Protein AF-A0A2E0HP48-F1 (afdb_monomer_lite)

Radius of gyration: 14.73 Å; chains: 1; bounding box: 41×30×37 Å

Sequence (127 aa):
MLASEFGESTLNEKGSGEFDPSFVITKLGSKVNRVIVAGLLERLEPRDTANGSVLYQGQIRDPSGVHYFSVGDYASDSMRELTLQLSPKVESGEPILMLMVAKTRLFQTEEGAIYTSLRPEEACEID

pLDDT: mean 95.25, std 3.4, range [82.5, 98.44]

Structure (mmCIF, N/CA/C/O backbone):
data_AF-A0A2E0HP48-F1
#
_entry.id   AF-A0A2E0HP48-F1
#
l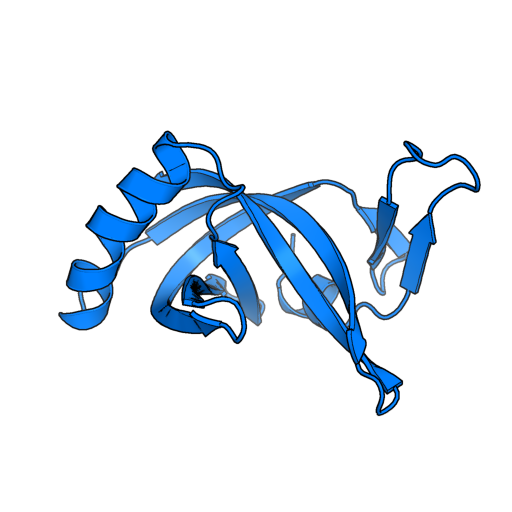oop_
_atom_site.group_PDB
_atom_site.id
_atom_site.type_symbol
_atom_site.label_atom_id
_atom_site.label_alt_id
_atom_site.label_comp_id
_atom_site.label_asym_id
_atom_site.label_entity_id
_atom_site.label_seq_id
_atom_site.pdbx_PDB_ins_code
_atom_site.Cartn_x
_atom_site.Cartn_y
_atom_site.Cartn_z
_atom_site.occupancy
_atom_site.B_iso_or_equiv
_atom_site.auth_seq_id
_atom_site.auth_comp_id
_atom_site.auth_asym_id
_atom_site.auth_atom_id
_atom_site.pdbx_PDB_model_num
ATOM 1 N N . MET A 1 1 ? -5.316 -6.964 -7.767 1.00 92.38 1 MET A N 1
ATOM 2 C CA . MET A 1 1 ? -3.949 -7.537 -7.811 1.00 92.38 1 MET A CA 1
ATOM 3 C C . MET A 1 1 ? -3.813 -8.483 -6.633 1.00 92.38 1 MET A C 1
ATOM 5 O O . MET A 1 1 ? -4.250 -8.085 -5.563 1.00 92.38 1 MET A O 1
ATOM 9 N N . LEU A 1 2 ? -3.258 -9.686 -6.810 1.00 94.94 2 LEU A N 1
ATOM 10 C CA . LEU A 1 2 ? -3.048 -10.616 -5.694 1.00 94.94 2 LEU A CA 1
ATOM 11 C C . LEU A 1 2 ? -1.895 -10.123 -4.806 1.00 94.94 2 LEU A C 1
ATOM 13 O O . LEU A 1 2 ? -0.845 -9.727 -5.313 1.00 94.94 2 LEU A O 1
ATOM 17 N N . ALA A 1 3 ? -2.095 -10.135 -3.492 1.00 96.94 3 ALA A N 1
ATOM 18 C CA . ALA A 1 3 ? -1.137 -9.662 -2.502 1.00 96.94 3 ALA A CA 1
ATOM 19 C C . ALA A 1 3 ? 0.170 -10.449 -2.501 1.00 96.94 3 ALA A C 1
ATOM 21 O O . ALA A 1 3 ? 1.231 -9.835 -2.511 1.00 96.94 3 ALA A O 1
ATOM 22 N N . SER A 1 4 ? 0.118 -11.781 -2.535 1.00 96.12 4 SER A N 1
ATOM 23 C CA . SER A 1 4 ? 1.323 -12.619 -2.598 1.00 96.12 4 SER A CA 1
ATOM 24 C C . SER A 1 4 ? 2.117 -12.389 -3.883 1.00 96.12 4 SER A C 1
ATOM 26 O O . SER A 1 4 ? 3.321 -12.155 -3.834 1.00 96.12 4 SER A O 1
ATOM 28 N N . GLU A 1 5 ? 1.437 -12.358 -5.033 1.00 96.31 5 GLU A N 1
ATOM 29 C CA . GLU A 1 5 ? 2.082 -12.125 -6.329 1.00 96.31 5 GLU A CA 1
ATOM 30 C C . GLU A 1 5 ? 2.791 -10.762 -6.378 1.00 96.31 5 GLU A C 1
ATOM 32 O O . GLU A 1 5 ? 3.932 -10.658 -6.838 1.00 96.31 5 GLU A O 1
ATOM 37 N N . PHE A 1 6 ? 2.127 -9.711 -5.887 1.00 97.12 6 PHE A N 1
ATOM 38 C CA . PHE A 1 6 ? 2.718 -8.380 -5.799 1.00 97.12 6 PHE A CA 1
ATOM 39 C C . PHE A 1 6 ? 3.847 -8.336 -4.765 1.00 97.12 6 PHE A C 1
ATOM 41 O O . PHE A 1 6 ? 4.948 -7.909 -5.100 1.00 97.12 6 PHE A O 1
ATOM 48 N N . GLY A 1 7 ? 3.597 -8.836 -3.555 1.00 96.19 7 GLY A N 1
ATOM 49 C CA . GLY A 1 7 ? 4.513 -8.823 -2.413 1.00 96.19 7 GLY A CA 1
ATOM 50 C C . GLY A 1 7 ? 5.856 -9.501 -2.674 1.00 96.19 7 GLY A C 1
ATOM 51 O O . GLY A 1 7 ? 6.885 -9.061 -2.170 1.00 96.19 7 GLY A O 1
ATOM 52 N N . GLU A 1 8 ? 5.863 -10.550 -3.494 1.00 95.62 8 GLU A N 1
ATOM 53 C CA . GLU A 1 8 ? 7.075 -11.293 -3.847 1.00 95.62 8 GLU A CA 1
ATOM 54 C C . GLU A 1 8 ? 7.864 -10.662 -5.006 1.00 95.62 8 GLU A C 1
ATOM 56 O O . GLU A 1 8 ? 8.948 -11.141 -5.356 1.00 95.62 8 GLU A O 1
ATOM 61 N N . SER A 1 9 ? 7.346 -9.607 -5.638 1.00 96.94 9 SER A N 1
ATOM 62 C CA . SER A 1 9 ? 7.957 -8.993 -6.819 1.00 96.94 9 SER A CA 1
ATOM 63 C C . SER A 1 9 ? 9.292 -8.326 -6.489 1.00 96.94 9 SER A C 1
ATOM 65 O O . SER A 1 9 ? 9.404 -7.515 -5.576 1.00 96.94 9 SER A O 1
ATOM 67 N N . THR A 1 10 ? 10.316 -8.633 -7.285 1.00 96.06 10 THR A N 1
ATOM 68 C CA . THR A 1 10 ? 11.692 -8.147 -7.073 1.00 96.06 10 THR A CA 1
ATOM 69 C C . THR A 1 10 ? 12.230 -7.317 -8.230 1.00 96.06 10 THR A C 1
ATOM 71 O O . THR A 1 10 ? 13.377 -6.885 -8.192 1.00 96.06 10 THR A O 1
ATOM 74 N N . LEU A 1 11 ? 11.437 -7.130 -9.283 1.00 95.31 11 LEU A N 1
ATOM 75 C CA . LEU A 1 11 ? 11.856 -6.452 -10.500 1.00 95.31 11 LEU A CA 1
ATOM 76 C C . LEU A 1 11 ? 11.073 -5.156 -10.671 1.00 95.31 11 LEU A C 1
ATOM 78 O O . LEU A 1 11 ? 9.849 -5.125 -10.520 1.00 95.31 11 LEU A O 1
ATOM 82 N N . ASN A 1 12 ? 11.786 -4.092 -11.022 1.00 93.69 12 ASN A N 1
ATOM 83 C CA . ASN A 1 12 ? 11.208 -2.831 -11.445 1.00 93.69 12 ASN A CA 1
ATOM 84 C C . ASN A 1 12 ? 11.720 -2.450 -12.836 1.00 93.69 12 ASN A C 1
ATOM 86 O O . ASN A 1 12 ? 12.874 -2.680 -13.185 1.00 93.69 12 ASN A O 1
ATOM 90 N N . GLU A 1 13 ? 10.851 -1.837 -13.627 1.00 93.94 13 GLU A N 1
ATOM 91 C CA . GLU A 1 13 ? 11.204 -1.242 -14.909 1.00 93.94 13 GLU A CA 1
ATOM 92 C C . GLU A 1 13 ? 10.906 0.255 -14.838 1.00 93.94 13 GLU A C 1
ATOM 94 O O . GLU A 1 13 ? 9.759 0.656 -14.635 1.00 93.94 13 GLU A O 1
ATOM 99 N N . LYS A 1 14 ? 11.935 1.089 -14.993 1.00 91.75 14 LYS A N 1
ATOM 100 C CA . LYS A 1 14 ? 11.809 2.546 -15.070 1.00 91.75 14 LYS A CA 1
ATOM 101 C C . LYS A 1 14 ? 12.629 3.037 -16.257 1.00 91.75 14 LYS A C 1
ATOM 103 O O . LYS A 1 14 ? 13.759 2.589 -16.443 1.00 91.75 14 LYS A O 1
ATOM 108 N N . GLY A 1 15 ? 12.057 3.934 -17.055 1.00 87.31 15 GLY A N 1
ATOM 109 C CA . GLY A 1 15 ? 12.786 4.567 -18.151 1.00 87.31 15 GLY A CA 1
ATOM 110 C C . GLY A 1 15 ? 13.898 5.507 -17.660 1.00 87.31 15 GLY A C 1
ATOM 111 O O . GLY A 1 15 ? 14.015 5.796 -16.466 1.00 87.31 15 GLY A O 1
ATOM 112 N N . SER A 1 16 ? 14.749 5.955 -18.585 1.00 89.69 16 SER A N 1
ATOM 113 C CA . SER A 1 16 ? 15.910 6.809 -18.296 1.00 89.69 16 SER A CA 1
ATOM 114 C C . SER A 1 16 ? 15.557 8.279 -18.048 1.00 89.69 16 SER A C 1
ATOM 116 O O . SER A 1 16 ? 16.388 9.029 -17.541 1.00 89.69 16 SER A O 1
ATOM 118 N N . GLY A 1 17 ? 14.358 8.709 -18.438 1.00 92.25 17 GLY A N 1
ATOM 119 C CA . GLY A 1 17 ? 13.851 10.051 -18.192 1.00 92.25 17 GLY A CA 1
ATOM 120 C C . GLY A 1 17 ? 13.488 10.270 -16.724 1.00 92.25 17 GLY A C 1
ATOM 121 O O . GLY A 1 17 ? 13.013 9.374 -16.027 1.00 92.25 17 GLY A O 1
ATOM 122 N N . GLU A 1 18 ? 13.672 11.500 -16.248 1.00 87.56 18 GLU A N 1
ATOM 123 C CA . GLU A 1 18 ? 13.346 11.894 -14.871 1.00 87.56 18 GLU A CA 1
ATOM 124 C C . GLU A 1 18 ? 11.876 11.605 -14.514 1.00 87.56 18 GLU A C 1
ATOM 126 O O . GLU A 1 18 ? 11.574 11.097 -13.429 1.00 87.56 18 GLU A O 1
ATOM 131 N N . PHE A 1 19 ? 10.980 11.856 -15.474 1.00 87.25 19 PHE A N 1
ATOM 132 C CA . PHE A 1 19 ? 9.531 11.685 -15.354 1.00 87.25 19 PHE A CA 1
ATOM 133 C C . PHE A 1 19 ? 9.018 10.359 -15.918 1.00 87.25 19 PHE A C 1
ATOM 135 O O . PHE A 1 19 ? 7.803 10.161 -15.997 1.00 87.25 19 PHE A O 1
ATOM 142 N N . ASP A 1 20 ? 9.916 9.450 -16.305 1.00 92.44 20 ASP A N 1
ATOM 143 C CA . ASP A 1 20 ? 9.495 8.185 -16.886 1.00 92.44 20 ASP A CA 1
ATOM 144 C C . ASP A 1 20 ? 8.733 7.345 -15.852 1.00 92.44 20 ASP A C 1
ATOM 146 O O . ASP A 1 20 ? 9.112 7.277 -14.670 1.00 92.44 20 ASP A O 1
ATOM 150 N N . PRO A 1 21 ? 7.643 6.685 -16.278 1.00 91.44 21 PRO A N 1
ATOM 151 C CA . PRO A 1 21 ? 6.867 5.838 -15.396 1.00 91.44 21 PRO A CA 1
ATOM 152 C C . PRO A 1 21 ? 7.723 4.685 -14.869 1.00 91.44 21 PRO A C 1
ATOM 154 O O . PRO A 1 21 ? 8.551 4.110 -15.574 1.00 91.44 21 PRO A O 1
ATOM 157 N N . SER A 1 22 ? 7.478 4.339 -13.608 1.00 93.19 22 SER A N 1
ATOM 158 C CA . SER A 1 22 ? 8.038 3.153 -12.970 1.00 93.19 22 SER A CA 1
ATOM 159 C C . SER A 1 22 ? 6.972 2.069 -12.901 1.00 93.19 22 SER A C 1
ATOM 161 O O . SER A 1 22 ? 5.812 2.354 -12.583 1.00 93.19 22 SER A O 1
ATOM 163 N N . PHE A 1 23 ? 7.366 0.839 -13.187 1.00 96.50 23 PHE A N 1
ATOM 164 C CA . PHE A 1 23 ? 6.516 -0.335 -13.129 1.00 96.50 23 PHE A CA 1
ATOM 165 C C . PHE A 1 23 ? 7.152 -1.389 -12.235 1.00 96.50 23 PHE A C 1
ATOM 167 O O . PHE A 1 23 ? 8.357 -1.613 -12.295 1.00 96.50 23 PHE A O 1
ATOM 174 N N . VAL A 1 24 ? 6.335 -2.065 -11.438 1.00 97.50 24 VAL A N 1
ATOM 175 C CA . VAL A 1 24 ? 6.711 -3.320 -10.788 1.00 97.50 24 VAL A CA 1
ATOM 176 C C . VAL A 1 24 ? 6.394 -4.453 -11.754 1.00 97.50 24 VAL A C 1
ATOM 178 O O . VAL A 1 24 ? 5.307 -4.480 -12.334 1.00 97.50 24 VAL A O 1
ATOM 181 N N . ILE A 1 25 ? 7.343 -5.366 -11.945 1.00 97.38 25 ILE A N 1
ATOM 182 C CA . ILE A 1 25 ? 7.138 -6.566 -12.753 1.00 97.38 25 ILE A CA 1
ATOM 183 C C . ILE A 1 25 ? 6.823 -7.721 -11.808 1.00 97.38 25 ILE A C 1
ATOM 185 O O . ILE A 1 25 ? 7.662 -8.098 -10.984 1.00 97.38 25 ILE A O 1
ATOM 189 N N . THR A 1 26 ? 5.608 -8.262 -11.908 1.00 96.38 26 THR A N 1
ATOM 190 C CA . THR A 1 26 ? 5.181 -9.370 -11.048 1.00 96.38 26 THR A CA 1
ATOM 191 C C . THR A 1 26 ? 5.873 -10.673 -11.421 1.00 96.38 26 THR A C 1
ATOM 193 O O . THR A 1 26 ? 6.431 -10.808 -12.512 1.00 96.38 26 THR A O 1
ATOM 196 N N . LYS A 1 27 ? 5.824 -11.676 -10.535 1.00 92.56 27 LYS A N 1
ATOM 197 C CA . LYS A 1 27 ? 6.394 -13.006 -10.817 1.00 92.56 27 LYS A CA 1
ATOM 198 C C . LYS A 1 27 ? 5.782 -13.677 -12.046 1.00 92.56 27 LYS A C 1
ATOM 200 O O . LYS A 1 27 ? 6.475 -14.437 -12.716 1.00 92.56 27 LYS A O 1
ATOM 205 N N . LEU A 1 28 ? 4.524 -13.369 -12.366 1.00 93.31 28 LEU A N 1
ATOM 206 C CA . LEU A 1 28 ? 3.851 -13.859 -13.572 1.00 93.31 28 LEU A CA 1
ATOM 207 C C . LEU A 1 28 ? 4.143 -13.003 -14.818 1.00 93.31 28 LEU A C 1
ATOM 209 O O . LEU A 1 28 ? 3.624 -13.287 -15.893 1.00 93.31 28 LEU A O 1
ATOM 213 N N . GLY A 1 29 ? 4.979 -11.969 -14.692 1.00 94.25 29 GLY A N 1
ATOM 214 C CA . GLY A 1 29 ? 5.418 -11.120 -15.797 1.00 94.25 29 GLY A CA 1
ATOM 215 C C . GLY A 1 29 ? 4.509 -9.926 -16.091 1.00 94.25 29 GLY A C 1
ATOM 216 O O . GLY A 1 29 ? 4.709 -9.253 -17.102 1.00 94.25 29 GLY A O 1
ATOM 217 N N . SER A 1 30 ? 3.530 -9.622 -15.233 1.00 95.38 30 SER A N 1
ATOM 218 C CA . SER A 1 30 ? 2.680 -8.443 -15.424 1.00 95.38 30 SER A CA 1
ATOM 219 C C . SER A 1 30 ? 3.464 -7.165 -15.142 1.00 95.38 30 SER A C 1
ATOM 221 O O . SER A 1 30 ? 4.135 -7.054 -14.118 1.00 95.38 30 SER A O 1
ATOM 223 N N . LYS A 1 31 ? 3.333 -6.167 -16.021 1.00 96.19 31 LYS A N 1
ATOM 224 C CA . LYS A 1 31 ? 3.925 -4.834 -15.857 1.00 96.19 31 LYS A CA 1
ATOM 225 C C . LYS A 1 31 ? 2.920 -3.884 -15.207 1.00 96.19 31 LYS A C 1
ATOM 227 O O . LYS A 1 31 ? 1.942 -3.485 -15.834 1.00 96.19 31 LYS A O 1
ATOM 232 N N . VAL A 1 32 ? 3.157 -3.516 -13.950 1.00 97.31 32 VAL A N 1
ATOM 233 C CA . VAL A 1 32 ? 2.151 -2.880 -13.089 1.00 97.31 32 VAL A CA 1
ATOM 234 C C . VAL A 1 32 ? 2.608 -1.497 -12.642 1.00 97.31 32 VAL A C 1
ATOM 236 O O . VAL A 1 32 ? 3.671 -1.355 -12.052 1.00 97.31 32 VAL A O 1
ATOM 239 N N . ASN A 1 33 ? 1.799 -0.470 -12.910 1.00 96.12 33 ASN A N 1
ATOM 240 C CA . ASN A 1 33 ? 2.022 0.895 -12.406 1.00 96.12 33 ASN A CA 1
ATOM 241 C C . ASN A 1 33 ? 1.009 1.293 -11.325 1.00 96.12 33 ASN A C 1
ATOM 243 O O . ASN A 1 33 ? 1.344 1.992 -10.367 1.00 96.12 33 ASN A O 1
ATOM 247 N N . ARG A 1 34 ? -0.239 0.853 -11.499 1.00 97.62 34 ARG A N 1
ATOM 248 C CA . ARG A 1 34 ? -1.353 1.070 -10.582 1.00 97.62 34 ARG A CA 1
ATOM 249 C C . ARG A 1 34 ? -2.102 -0.224 -10.373 1.00 97.62 34 ARG A C 1
ATOM 251 O O . ARG A 1 34 ? -2.182 -1.053 -11.278 1.00 97.62 34 ARG A O 1
ATOM 258 N N . VAL A 1 35 ? -2.663 -0.359 -9.186 1.00 97.81 35 VAL A N 1
ATOM 259 C CA . VAL A 1 35 ? -3.486 -1.495 -8.798 1.00 97.81 35 VAL A CA 1
ATOM 260 C C . VAL A 1 35 ? -4.773 -1.007 -8.170 1.00 97.81 35 VAL A C 1
ATOM 262 O O . VAL A 1 35 ? -4.817 0.063 -7.563 1.00 97.81 35 VAL A O 1
ATOM 265 N N . ILE A 1 36 ? -5.793 -1.844 -8.301 1.00 97.94 36 ILE A N 1
ATOM 266 C CA . ILE A 1 36 ? -6.950 -1.833 -7.422 1.00 97.94 36 ILE A CA 1
ATOM 267 C C . ILE A 1 36 ? -6.802 -3.047 -6.504 1.00 97.94 36 ILE A C 1
ATOM 269 O O . ILE A 1 36 ? -6.547 -4.167 -6.977 1.00 97.94 36 ILE A O 1
ATOM 273 N N . VAL A 1 37 ? -6.902 -2.805 -5.203 1.00 97.94 37 VAL A N 1
ATOM 274 C CA . VAL A 1 37 ? -6.865 -3.829 -4.155 1.00 97.94 37 VAL A CA 1
ATOM 275 C C . VAL A 1 37 ? -8.079 -3.657 -3.257 1.00 97.94 37 VAL A C 1
ATOM 277 O O . VAL A 1 37 ? -8.540 -2.535 -3.057 1.00 97.94 37 VAL A O 1
ATOM 280 N N . ALA A 1 38 ? -8.610 -4.765 -2.753 1.00 98.06 38 ALA A N 1
ATOM 281 C CA . ALA A 1 38 ? -9.737 -4.760 -1.835 1.00 98.06 38 ALA A CA 1
ATOM 282 C C . ALA A 1 38 ? -9.514 -5.794 -0.738 1.00 98.06 38 ALA A C 1
ATOM 284 O O . ALA A 1 38 ? -8.974 -6.864 -1.017 1.00 98.06 38 ALA A O 1
ATOM 285 N N . GLY A 1 39 ? -9.933 -5.492 0.484 1.00 97.81 39 GLY A N 1
ATOM 286 C CA . GLY A 1 39 ? -9.775 -6.412 1.603 1.00 97.81 39 GLY A CA 1
ATOM 287 C C . GLY A 1 39 ? -10.032 -5.766 2.955 1.00 97.81 39 GLY A C 1
ATOM 288 O O . GLY A 1 39 ? -10.480 -4.625 3.035 1.00 97.81 39 GLY A O 1
ATOM 289 N N . LEU A 1 40 ? -9.726 -6.507 4.015 1.00 98.25 40 LEU A N 1
ATOM 290 C CA . LEU A 1 40 ? -9.830 -6.035 5.391 1.00 98.25 40 LEU A CA 1
ATOM 291 C C . LEU A 1 40 ? -8.659 -5.103 5.713 1.00 98.25 40 LEU A C 1
ATOM 293 O O . LEU A 1 40 ? -7.500 -5.497 5.566 1.00 98.25 40 LEU A O 1
ATOM 297 N N . LEU A 1 41 ? -8.945 -3.893 6.185 1.00 98.44 41 LEU A N 1
ATOM 298 C CA . LEU A 1 41 ? -7.941 -2.993 6.741 1.00 98.44 41 LEU A CA 1
ATOM 299 C C . LEU A 1 41 ? -7.529 -3.496 8.135 1.00 98.44 41 LEU A C 1
ATOM 301 O O . LEU A 1 41 ? -8.196 -3.222 9.126 1.00 98.44 41 LEU A O 1
ATOM 305 N N . GLU A 1 42 ? -6.438 -4.260 8.209 1.00 96.56 42 GLU A N 1
ATOM 306 C CA . GLU A 1 42 ? -5.999 -4.909 9.455 1.00 96.56 42 GLU A CA 1
ATOM 307 C C . GLU A 1 42 ? -5.196 -3.994 10.372 1.00 96.56 42 GLU A C 1
ATOM 309 O O . GLU A 1 42 ? -5.193 -4.177 11.587 1.00 96.56 42 GLU A O 1
ATOM 314 N N . ARG A 1 43 ? -4.445 -3.057 9.789 1.00 96.88 43 ARG A N 1
ATOM 315 C CA . ARG A 1 43 ? -3.584 -2.131 10.527 1.00 96.88 43 ARG A CA 1
ATOM 316 C C . ARG A 1 43 ? -3.564 -0.778 9.852 1.00 96.88 43 ARG A C 1
ATOM 318 O O . ARG A 1 43 ? -3.556 -0.706 8.622 1.00 96.88 43 ARG A O 1
ATOM 325 N N . LEU A 1 44 ? -3.490 0.270 10.666 1.00 97.81 44 LEU A N 1
ATOM 326 C CA . LEU A 1 44 ? -3.269 1.640 10.227 1.00 97.81 44 LEU A CA 1
ATOM 327 C C . LEU A 1 44 ? -2.649 2.449 11.371 1.00 97.81 44 LEU A C 1
ATOM 329 O O . LEU A 1 44 ? -3.351 3.084 12.158 1.00 97.81 44 LEU A O 1
ATOM 333 N N . GLU A 1 45 ? -1.325 2.385 11.474 1.00 96.19 45 GLU A N 1
ATOM 334 C CA . GLU A 1 45 ? -0.567 2.909 12.612 1.00 96.19 45 GLU A CA 1
ATOM 335 C C . GLU A 1 45 ? 0.268 4.131 12.191 1.00 96.19 45 GLU A C 1
ATOM 337 O O . GLU A 1 45 ? 0.908 4.098 11.130 1.00 96.19 45 GLU A O 1
ATOM 342 N N . PRO A 1 46 ? 0.290 5.212 12.991 1.00 95.69 46 PRO A N 1
ATOM 343 C CA . PRO A 1 46 ? 1.188 6.332 12.755 1.00 95.69 46 PRO A CA 1
ATOM 344 C C . PRO A 1 46 ? 2.632 5.937 13.083 1.00 95.69 46 PRO A C 1
ATOM 346 O O . PRO A 1 46 ? 2.905 5.231 14.053 1.00 95.69 46 PRO A O 1
ATOM 349 N N . ARG A 1 47 ? 3.576 6.434 12.288 1.00 93.88 47 ARG A N 1
ATOM 350 C CA . ARG A 1 47 ? 5.009 6.260 12.502 1.00 93.88 47 ARG A CA 1
ATOM 351 C C . ARG A 1 47 ? 5.728 7.583 12.311 1.00 93.88 47 ARG A C 1
ATOM 353 O O . ARG A 1 47 ? 5.692 8.160 11.224 1.00 93.88 47 ARG A O 1
ATOM 360 N N . ASP A 1 48 ? 6.435 8.014 13.346 1.00 91.19 48 ASP A N 1
ATOM 361 C CA . ASP A 1 48 ? 7.299 9.185 13.260 1.00 91.19 48 ASP A CA 1
ATOM 362 C C . ASP A 1 48 ? 8.476 8.905 12.325 1.00 91.19 48 ASP A C 1
ATOM 364 O O . ASP A 1 48 ? 9.137 7.860 12.389 1.00 91.19 48 ASP A O 1
ATOM 368 N N . THR A 1 49 ? 8.738 9.849 11.431 1.00 87.12 49 THR A N 1
ATOM 369 C CA . THR A 1 49 ? 9.873 9.798 10.514 1.00 87.12 49 THR A CA 1
ATOM 370 C C . THR A 1 49 ? 10.982 10.745 10.974 1.00 87.12 49 THR A C 1
ATOM 372 O O . THR A 1 49 ? 10.767 11.674 11.751 1.00 87.12 49 THR A O 1
ATOM 375 N N . ALA A 1 50 ? 12.209 10.519 10.496 1.00 82.88 50 ALA A N 1
ATOM 376 C CA . ALA A 1 50 ? 13.392 11.261 10.946 1.00 82.88 50 ALA A CA 1
ATOM 377 C C . ALA A 1 50 ? 13.338 12.775 10.662 1.00 82.88 50 ALA A C 1
ATOM 379 O O . ALA A 1 50 ? 14.069 13.540 11.284 1.00 82.88 50 ALA A O 1
ATOM 380 N N . ASN A 1 51 ? 12.488 13.214 9.729 1.00 84.06 51 ASN A N 1
ATOM 381 C CA . ASN A 1 51 ? 12.299 14.628 9.401 1.00 84.06 51 ASN A CA 1
ATOM 382 C C . ASN A 1 51 ? 11.201 15.302 10.256 1.00 84.06 51 ASN A C 1
ATOM 384 O O . ASN A 1 51 ? 10.863 16.455 9.998 1.00 84.06 51 ASN A O 1
ATOM 388 N N . GLY A 1 52 ? 10.649 14.596 11.250 1.00 82.50 52 GLY A N 1
ATOM 389 C CA . GLY A 1 52 ? 9.598 15.093 12.137 1.00 82.50 52 GLY A CA 1
ATOM 390 C C . GLY A 1 52 ? 8.181 14.988 11.571 1.00 82.50 52 GLY A C 1
ATOM 391 O O . GLY A 1 52 ? 7.261 15.518 12.189 1.00 82.50 52 GLY A O 1
ATOM 392 N N . SER A 1 53 ? 7.987 14.335 10.421 1.00 88.62 53 SER A N 1
ATOM 393 C CA . SER A 1 53 ? 6.658 14.115 9.854 1.00 88.62 53 SER A CA 1
ATOM 394 C C . SER A 1 53 ? 6.081 12.744 10.201 1.00 88.62 53 SER A C 1
ATOM 396 O O . SER A 1 53 ? 6.819 11.801 10.505 1.00 88.62 53 SER A O 1
ATOM 398 N N . VAL A 1 54 ? 4.750 12.637 10.175 1.00 90.62 54 VAL A N 1
ATOM 399 C CA . VAL A 1 54 ? 4.025 11.412 10.531 1.00 90.62 54 VAL A CA 1
ATOM 400 C C . VAL A 1 54 ? 3.667 10.652 9.259 1.00 90.62 54 VAL A C 1
ATOM 402 O O . VAL A 1 54 ? 2.954 11.149 8.388 1.00 90.62 54 VAL A O 1
ATOM 405 N N . LEU A 1 55 ? 4.149 9.416 9.161 1.00 94.75 55 LEU A N 1
ATOM 406 C CA . LEU A 1 55 ? 3.803 8.482 8.100 1.00 94.75 55 LEU A CA 1
ATOM 407 C C . LEU A 1 55 ? 2.861 7.419 8.659 1.00 94.75 55 LEU A C 1
ATOM 409 O O . LEU A 1 55 ? 3.246 6.659 9.540 1.00 94.75 55 LEU A O 1
ATOM 413 N N . TYR A 1 56 ? 1.661 7.297 8.108 1.00 97.31 56 TYR A N 1
ATOM 414 C CA . TYR A 1 56 ? 0.777 6.183 8.436 1.00 97.31 56 TYR A CA 1
ATOM 415 C C . TYR A 1 56 ? 1.180 4.951 7.632 1.00 97.31 56 TYR A C 1
ATOM 417 O O . TYR A 1 56 ? 1.283 5.012 6.403 1.00 97.31 56 TYR A O 1
ATOM 425 N N . GLN A 1 57 ? 1.409 3.832 8.316 1.00 97.38 57 GLN A N 1
ATOM 426 C CA . GLN A 1 57 ? 1.662 2.530 7.703 1.00 97.38 57 GLN A CA 1
ATOM 427 C C . GLN A 1 57 ? 0.428 1.652 7.865 1.00 97.38 57 GLN A C 1
ATOM 429 O O . GLN A 1 57 ? -0.059 1.453 8.978 1.00 97.38 57 GLN A O 1
ATOM 434 N N . GLY A 1 58 ? -0.071 1.125 6.749 1.00 97.75 58 GLY A N 1
ATOM 435 C CA . GLY A 1 58 ? -1.289 0.332 6.737 1.00 97.75 58 GLY A CA 1
ATOM 436 C C . GLY A 1 58 ? -1.150 -1.011 6.034 1.00 97.75 58 GLY A C 1
ATOM 437 O O . GLY A 1 58 ? -0.224 -1.240 5.248 1.00 97.75 58 GLY A O 1
ATOM 438 N N . GLN A 1 59 ? -2.085 -1.907 6.350 1.00 98.19 59 GLN A N 1
ATOM 439 C CA . GLN A 1 59 ? -2.160 -3.265 5.813 1.00 98.19 59 GLN A CA 1
ATOM 440 C C . GLN A 1 59 ? -3.586 -3.578 5.361 1.00 98.19 59 GLN A C 1
ATOM 442 O O . GLN A 1 59 ? -4.510 -3.504 6.167 1.00 98.19 59 GLN A O 1
ATOM 447 N N . ILE A 1 60 ? -3.753 -3.953 4.091 1.00 98.31 60 ILE A N 1
ATOM 448 C CA . ILE A 1 60 ? -5.008 -4.514 3.568 1.00 98.31 60 ILE A CA 1
ATOM 449 C C . ILE A 1 60 ? -4.795 -6.008 3.344 1.00 98.31 60 ILE A C 1
ATOM 451 O O . ILE A 1 60 ? -3.955 -6.389 2.524 1.00 98.31 60 ILE A O 1
ATOM 455 N N . ARG A 1 61 ? -5.546 -6.853 4.053 1.00 98.25 61 ARG A N 1
ATOM 456 C CA . ARG A 1 61 ? -5.538 -8.304 3.854 1.00 98.25 61 ARG A CA 1
ATOM 457 C C . ARG A 1 61 ? -6.630 -8.718 2.880 1.00 98.25 61 ARG A C 1
ATOM 459 O O . ARG A 1 61 ? -7.811 -8.469 3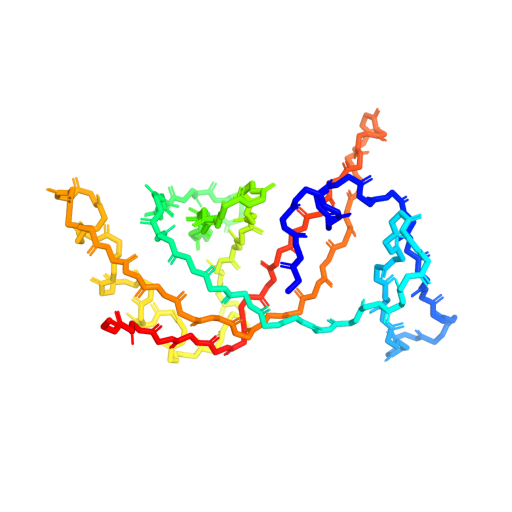.114 1.00 98.25 61 ARG A O 1
ATOM 466 N N . ASP A 1 62 ? -6.227 -9.432 1.839 1.00 97.19 62 ASP A N 1
ATOM 467 C CA . ASP A 1 62 ? -7.116 -10.169 0.944 1.00 97.19 62 ASP A CA 1
ATOM 468 C C . ASP A 1 62 ? -6.865 -11.691 1.098 1.00 97.19 62 ASP A C 1
ATOM 470 O O . ASP A 1 62 ? -5.926 -12.096 1.796 1.00 97.19 62 ASP A O 1
ATOM 474 N N . PRO A 1 63 ? -7.671 -12.580 0.483 1.00 96.88 63 PRO A N 1
ATOM 475 C CA . PRO A 1 63 ? -7.460 -14.029 0.587 1.00 96.88 63 PRO A CA 1
ATOM 476 C C . PRO A 1 63 ? -6.098 -14.534 0.081 1.00 96.88 63 PRO A C 1
ATOM 478 O O . PRO A 1 63 ? -5.726 -15.670 0.366 1.00 96.88 63 PRO A O 1
ATOM 481 N N . SER A 1 64 ? -5.362 -13.725 -0.682 1.00 97.19 64 SER A N 1
ATOM 482 C CA . SER A 1 64 ? -4.049 -14.067 -1.231 1.00 97.19 64 SER A CA 1
ATOM 483 C C . SER A 1 64 ? -2.872 -13.556 -0.394 1.00 97.19 64 SER A C 1
ATOM 485 O O . SER A 1 64 ? -1.743 -13.968 -0.651 1.00 97.19 64 SER A O 1
ATOM 487 N N . GLY A 1 65 ? -3.096 -12.696 0.608 1.00 97.56 65 GLY A N 1
ATOM 488 C CA . GLY A 1 65 ? -2.038 -12.189 1.485 1.00 97.56 65 GLY A CA 1
ATOM 489 C C . GLY A 1 65 ? -2.277 -10.763 1.984 1.00 97.56 65 GLY A C 1
ATOM 490 O O . GLY A 1 65 ? -3.412 -10.343 2.186 1.00 97.56 65 GLY A O 1
ATOM 491 N N . VAL A 1 66 ? -1.188 -10.024 2.215 1.00 98.06 66 VAL A N 1
ATOM 492 C CA . VAL A 1 66 ? -1.220 -8.654 2.755 1.00 98.06 66 VAL A CA 1
ATOM 493 C C . VAL A 1 66 ? -0.600 -7.670 1.772 1.00 98.06 66 VAL A C 1
ATOM 495 O O . VAL A 1 66 ? 0.547 -7.835 1.360 1.00 98.06 66 VAL A O 1
ATOM 498 N N . HIS A 1 67 ? -1.336 -6.610 1.449 1.00 98.12 67 HIS A N 1
ATOM 499 C CA . HIS A 1 67 ? -0.798 -5.426 0.789 1.00 98.12 67 HIS A CA 1
ATOM 500 C C . HIS A 1 67 ? -0.342 -4.414 1.836 1.00 98.12 67 HIS A C 1
ATOM 502 O O . HIS A 1 67 ? -1.127 -4.002 2.689 1.00 98.12 67 HIS A O 1
ATOM 508 N N . TYR A 1 68 ? 0.908 -3.968 1.735 1.00 97.94 68 TYR A N 1
ATOM 509 C CA . TYR A 1 68 ? 1.451 -2.898 2.572 1.00 97.94 68 TYR A CA 1
ATOM 510 C C . TYR A 1 68 ? 1.320 -1.560 1.858 1.00 97.94 68 TYR A C 1
ATOM 512 O O . TYR A 1 68 ? 1.788 -1.410 0.725 1.00 97.94 68 TYR A O 1
ATOM 520 N N . PHE A 1 69 ? 0.758 -0.562 2.529 1.00 97.94 69 PHE A N 1
ATOM 521 C CA . PHE A 1 69 ? 0.649 0.789 1.994 1.00 97.94 69 PHE A CA 1
ATOM 522 C C . PHE A 1 69 ? 1.142 1.832 2.991 1.00 97.94 69 PHE A C 1
ATOM 524 O O . PHE A 1 69 ? 1.265 1.569 4.188 1.00 97.94 69 PHE A O 1
ATOM 531 N N . SER A 1 70 ? 1.451 3.027 2.491 1.00 97.12 70 SER A N 1
ATOM 532 C CA . SER A 1 70 ? 1.780 4.156 3.358 1.00 97.12 70 SER A CA 1
ATOM 533 C C . SER A 1 70 ? 1.162 5.463 2.880 1.00 97.12 70 SER A C 1
ATOM 535 O O . SER A 1 70 ? 1.110 5.743 1.679 1.00 97.12 70 SER A O 1
ATOM 537 N N . VAL A 1 71 ? 0.698 6.263 3.839 1.00 97.44 71 VAL A N 1
ATOM 538 C CA . VAL A 1 71 ? 0.113 7.590 3.627 1.00 97.44 71 VAL A CA 1
ATOM 539 C C . VAL A 1 71 ? 0.947 8.591 4.414 1.00 97.44 71 VAL A C 1
ATOM 541 O O . VAL A 1 71 ? 1.009 8.529 5.637 1.00 97.44 71 VAL A O 1
ATOM 544 N N . GLY A 1 72 ? 1.627 9.486 3.704 1.00 94.56 72 GLY A N 1
ATOM 545 C CA . GLY A 1 72 ? 2.407 10.575 4.300 1.00 94.56 72 GLY A CA 1
ATOM 546 C C . GLY A 1 72 ? 1.931 11.932 3.796 1.00 94.56 72 GLY A C 1
ATOM 547 O O . GLY A 1 72 ? 0.929 12.019 3.085 1.00 94.56 72 GLY A O 1
ATOM 548 N N . ASP A 1 73 ? 2.693 12.982 4.085 1.00 91.56 73 ASP A N 1
ATOM 549 C CA . ASP A 1 73 ? 2.290 14.374 3.813 1.00 91.56 73 ASP A CA 1
ATOM 550 C C . ASP A 1 73 ? 2.018 14.668 2.333 1.00 91.56 73 ASP A C 1
ATOM 552 O O . ASP A 1 73 ? 1.181 15.499 1.994 1.00 91.56 73 ASP A O 1
ATOM 556 N N . TYR A 1 74 ? 2.693 13.949 1.431 1.00 90.31 74 TYR A N 1
ATOM 557 C CA . TYR A 1 74 ? 2.518 14.092 -0.016 1.00 90.31 74 TYR A CA 1
ATOM 558 C C . TYR A 1 74 ? 1.311 13.325 -0.580 1.00 90.31 74 TYR A C 1
ATOM 560 O O . TYR A 1 74 ? 1.156 13.251 -1.803 1.00 90.31 74 TYR A O 1
ATOM 568 N N . ALA A 1 75 ? 0.509 12.656 0.248 1.00 95.00 75 ALA A N 1
ATOM 569 C CA . ALA A 1 75 ? -0.773 12.110 -0.190 1.00 95.00 75 ALA A CA 1
ATOM 570 C C . ALA A 1 75 ? -1.788 13.240 -0.434 1.00 95.00 75 ALA A C 1
ATOM 572 O O . ALA A 1 75 ? -1.611 14.357 0.059 1.00 95.00 75 ALA A O 1
ATOM 573 N N . SER A 1 76 ? -2.841 12.952 -1.202 1.00 95.75 76 SER A N 1
ATOM 574 C CA . SER A 1 76 ? -3.950 13.892 -1.387 1.00 95.75 76 SER A CA 1
ATOM 575 C C . SER A 1 76 ? -4.613 14.220 -0.050 1.00 95.75 76 SER A C 1
ATOM 577 O O . SER A 1 76 ? -4.632 13.390 0.862 1.00 95.75 76 SER A O 1
ATOM 579 N N . ASP A 1 77 ? -5.181 15.421 0.055 1.00 96.06 77 ASP A N 1
ATOM 580 C CA . ASP A 1 77 ? -5.869 15.874 1.269 1.00 96.06 77 ASP A CA 1
ATOM 581 C C . ASP A 1 77 ? -6.974 14.888 1.678 1.00 96.06 77 ASP A C 1
ATOM 583 O O . ASP A 1 77 ? -7.017 14.463 2.830 1.00 96.06 77 ASP A O 1
ATOM 587 N N . SER A 1 78 ? -7.753 14.402 0.705 1.00 96.12 78 SER A N 1
ATOM 588 C CA . SER A 1 78 ? -8.795 13.390 0.912 1.00 96.12 78 SER A CA 1
ATOM 589 C C . SER A 1 78 ? -8.260 12.075 1.485 1.00 96.12 78 SER A C 1
ATOM 591 O O . SER A 1 78 ? -8.860 11.513 2.398 1.00 96.12 78 SER A O 1
ATOM 593 N N . MET A 1 79 ? -7.112 11.584 1.005 1.00 97.44 79 MET A N 1
ATOM 594 C CA . MET A 1 79 ? -6.505 10.365 1.548 1.00 97.44 79 MET A CA 1
ATOM 595 C C . MET A 1 79 ? -5.981 10.565 2.969 1.00 97.44 79 MET A C 1
ATOM 597 O O . MET A 1 79 ? -6.072 9.642 3.781 1.00 97.44 79 MET A O 1
ATOM 601 N N . ARG A 1 80 ? -5.427 11.743 3.286 1.00 96.69 80 ARG A N 1
ATOM 602 C CA . ARG A 1 80 ? -4.964 12.053 4.648 1.00 96.69 80 ARG A CA 1
ATOM 603 C C . ARG A 1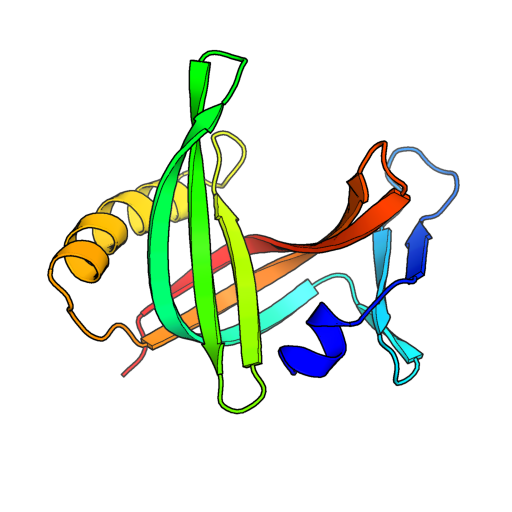 80 ? -6.143 12.145 5.615 1.00 96.69 80 ARG A C 1
ATOM 605 O O . ARG A 1 80 ? -6.091 11.532 6.675 1.00 96.69 80 ARG A O 1
ATOM 612 N N . GLU A 1 81 ? -7.215 12.835 5.234 1.00 96.94 81 GLU A N 1
ATOM 613 C CA . GLU A 1 81 ? -8.448 12.931 6.026 1.00 96.94 81 GLU A CA 1
ATOM 614 C C . GLU A 1 81 ? -9.072 11.554 6.276 1.00 96.94 81 GLU A C 1
ATOM 616 O O . GLU A 1 81 ? -9.339 11.200 7.425 1.00 96.94 81 GLU A O 1
ATOM 621 N N . LEU A 1 82 ? -9.207 10.735 5.227 1.00 97.50 82 LEU A N 1
ATOM 622 C CA . LEU A 1 82 ? -9.701 9.364 5.348 1.00 97.50 82 LEU A CA 1
ATOM 623 C C . LEU A 1 82 ? -8.822 8.529 6.290 1.00 97.50 82 LEU A C 1
ATOM 625 O O . LEU A 1 82 ? -9.326 7.798 7.136 1.00 97.50 82 LEU A O 1
ATOM 629 N N . THR A 1 83 ? -7.499 8.660 6.192 1.00 97.62 83 THR A N 1
ATOM 630 C CA . THR A 1 83 ? -6.556 7.945 7.067 1.00 97.62 83 THR A CA 1
ATOM 631 C C . THR A 1 83 ? -6.758 8.311 8.538 1.00 97.62 83 THR A C 1
ATOM 633 O O . THR A 1 83 ? -6.809 7.422 9.388 1.00 97.62 83 THR A O 1
ATOM 636 N N . LEU A 1 84 ? -6.930 9.602 8.840 1.00 96.81 84 LEU A N 1
ATOM 637 C CA . LEU A 1 84 ? -7.198 10.085 10.197 1.00 96.81 84 LEU A CA 1
ATOM 638 C C . LEU A 1 84 ? -8.549 9.600 10.733 1.00 96.81 84 LEU A C 1
ATOM 640 O O . LEU A 1 84 ? -8.660 9.309 11.920 1.00 96.81 84 LEU A O 1
ATOM 644 N N . GLN A 1 85 ? -9.559 9.482 9.870 1.00 97.00 85 GLN A N 1
ATOM 645 C CA . GLN A 1 85 ? -10.869 8.943 10.237 1.00 97.00 85 GLN A CA 1
ATOM 646 C C . GLN A 1 85 ? -10.813 7.437 10.539 1.00 97.00 85 GLN A C 1
ATOM 648 O O . GLN A 1 85 ? -11.476 6.970 11.464 1.00 97.00 85 GLN A O 1
ATOM 653 N N . LEU A 1 86 ? -10.048 6.670 9.758 1.00 97.44 86 LEU A N 1
ATOM 654 C CA . LEU A 1 86 ? -10.014 5.210 9.856 1.00 97.44 86 LEU A CA 1
ATOM 655 C C . LEU A 1 86 ? -9.060 4.692 10.934 1.00 97.44 86 LEU A C 1
ATOM 657 O O . LEU A 1 86 ? -9.352 3.671 11.548 1.00 97.44 86 LEU A O 1
ATOM 661 N N . SER A 1 87 ? -7.944 5.378 11.193 1.00 97.00 87 SER A N 1
ATOM 662 C CA . SER A 1 87 ? -6.951 4.950 12.190 1.00 97.00 87 SER A CA 1
ATOM 663 C C . SER A 1 87 ? -7.554 4.626 13.574 1.00 97.00 87 SER A C 1
ATOM 665 O O . SER A 1 87 ? -7.332 3.508 14.043 1.00 97.00 87 SER A O 1
ATOM 667 N N . PRO A 1 88 ? -8.395 5.482 14.199 1.00 97.00 88 PRO A N 1
ATOM 668 C CA . PRO A 1 88 ? -8.996 5.163 15.499 1.00 97.00 88 PRO A CA 1
ATOM 669 C C . PRO A 1 88 ? -10.022 4.021 15.441 1.00 97.00 88 PRO A C 1
ATOM 671 O O . PRO A 1 88 ? -10.213 3.318 16.432 1.00 97.00 88 PRO A O 1
ATOM 674 N N . LYS A 1 89 ? -10.688 3.811 14.297 1.00 96.75 89 LYS A N 1
ATOM 675 C CA . LYS A 1 89 ? -11.608 2.679 14.105 1.00 96.75 89 LYS A CA 1
ATOM 676 C C . LYS A 1 89 ? -10.852 1.349 14.038 1.00 96.75 89 LYS A C 1
ATOM 678 O O . LYS A 1 89 ? -11.262 0.362 14.639 1.00 96.75 89 LYS A O 1
ATOM 683 N N . VAL A 1 90 ? -9.713 1.329 13.344 1.00 97.00 90 VAL A N 1
ATOM 684 C CA . VAL A 1 90 ? -8.837 0.149 13.309 1.00 97.00 90 VAL A CA 1
ATOM 685 C C . VAL A 1 90 ? -8.285 -0.144 14.707 1.00 97.00 90 VAL A C 1
ATOM 687 O O . VAL A 1 90 ? -8.283 -1.296 15.133 1.00 97.00 90 VAL A O 1
ATOM 690 N N . GLU A 1 91 ? -7.878 0.888 15.454 1.00 95.25 91 GLU A N 1
ATOM 691 C CA . GLU A 1 91 ? -7.396 0.747 16.837 1.00 95.25 91 GLU A CA 1
ATOM 692 C C . GLU A 1 91 ? -8.465 0.177 17.787 1.00 95.25 91 GLU A C 1
ATOM 694 O O . GLU A 1 91 ? -8.146 -0.619 18.671 1.00 95.25 91 GLU A O 1
ATOM 699 N N . SER A 1 92 ? -9.742 0.521 17.585 1.00 96.56 92 SER A N 1
ATOM 700 C CA . SER A 1 92 ? -10.858 -0.020 18.373 1.00 96.56 92 SER A CA 1
ATOM 701 C C . SER A 1 92 ? -11.276 -1.443 17.972 1.00 96.56 92 SER A C 1
ATOM 703 O O . SER A 1 92 ? -12.119 -2.044 18.643 1.00 96.56 92 SER A O 1
ATOM 705 N N . GLY A 1 93 ? -10.673 -2.004 16.917 1.00 94.44 93 GLY A N 1
ATOM 706 C CA . GLY A 1 93 ? -10.963 -3.344 16.406 1.00 94.44 93 GLY A CA 1
ATOM 707 C C . GLY A 1 93 ? -12.190 -3.423 15.493 1.00 94.44 93 GLY A C 1
ATOM 708 O O . GLY A 1 93 ? -12.715 -4.518 15.285 1.00 94.44 93 GLY A O 1
ATOM 709 N N . GLU A 1 94 ? -12.665 -2.294 14.957 1.00 96.50 94 GLU A N 1
ATOM 710 C CA . GLU A 1 94 ? -13.747 -2.265 13.967 1.00 96.50 94 GLU A CA 1
ATOM 711 C C . GLU A 1 94 ? -13.291 -2.952 12.663 1.00 96.50 94 GLU A C 1
ATOM 713 O O . GLU A 1 94 ? -12.246 -2.592 12.112 1.00 96.50 94 GLU A O 1
ATOM 718 N N . PRO A 1 95 ? -14.035 -3.948 12.142 1.00 95.69 95 PRO A N 1
ATOM 719 C CA . PRO A 1 95 ? -13.698 -4.579 10.873 1.00 95.69 95 PRO A CA 1
ATOM 720 C C . PRO A 1 95 ? -14.094 -3.661 9.714 1.00 95.69 95 PRO A C 1
ATOM 722 O O . PRO A 1 95 ? -15.275 -3.461 9.452 1.00 95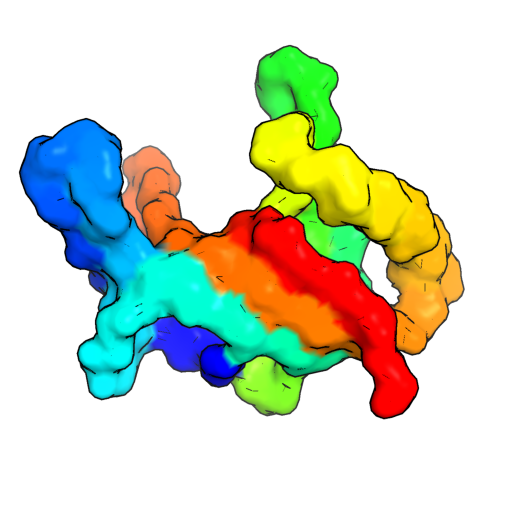.69 95 PRO A O 1
ATOM 725 N N . ILE A 1 96 ? -13.101 -3.134 9.000 1.00 98.00 96 ILE A N 1
ATOM 726 C CA . ILE A 1 96 ? -13.310 -2.199 7.889 1.00 98.00 96 ILE A CA 1
ATOM 727 C C . ILE A 1 96 ? -12.875 -2.876 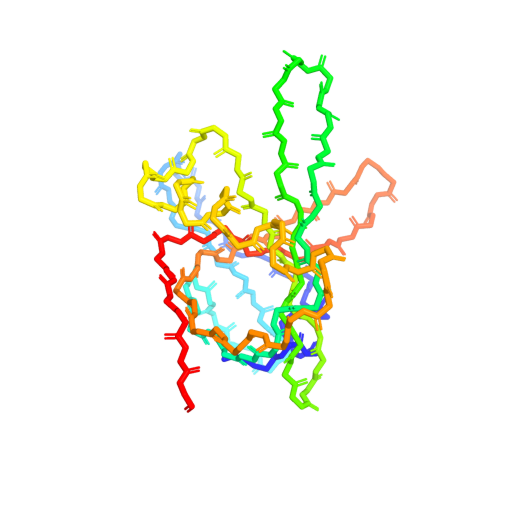6.596 1.00 98.00 96 ILE A C 1
ATOM 729 O O . ILE A 1 96 ? -11.690 -3.170 6.408 1.00 98.00 96 ILE A O 1
ATOM 733 N N . LEU A 1 97 ? -13.819 -3.114 5.689 1.00 98.00 97 LEU A N 1
ATOM 734 C CA . LEU A 1 97 ? -13.494 -3.519 4.327 1.00 98.00 97 LEU A CA 1
ATOM 735 C C . LEU A 1 97 ? -13.207 -2.272 3.496 1.00 98.00 97 LEU A C 1
ATOM 737 O O . LEU A 1 97 ? -13.924 -1.278 3.563 1.00 98.00 97 LEU A O 1
ATOM 741 N N . MET A 1 98 ? -12.143 -2.316 2.705 1.00 97.62 98 MET A N 1
ATOM 742 C CA . MET A 1 98 ? -11.689 -1.179 1.916 1.00 97.62 98 MET A CA 1
ATOM 743 C C . MET A 1 98 ? -11.413 -1.591 0.478 1.00 97.62 98 MET A C 1
ATOM 745 O O . MET A 1 98 ? -10.840 -2.652 0.235 1.00 97.62 98 MET A O 1
ATOM 749 N N . LEU A 1 99 ? -11.747 -0.704 -0.457 1.00 98.19 99 LEU A N 1
ATOM 750 C CA . LEU A 1 99 ? -11.244 -0.689 -1.827 1.00 98.19 99 LEU A CA 1
ATOM 751 C C . LEU A 1 99 ? -10.233 0.454 -1.969 1.00 98.19 99 LEU A C 1
ATOM 753 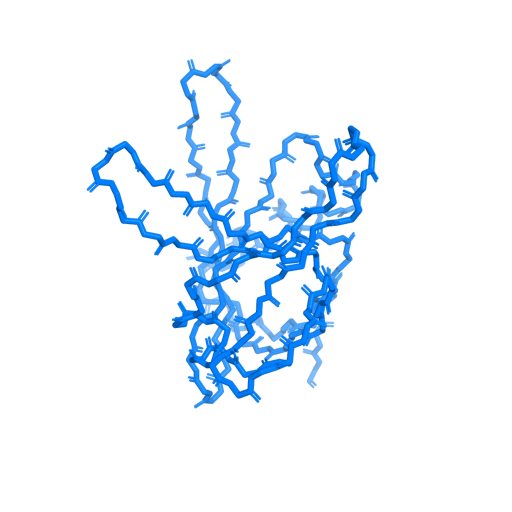O O . LEU A 1 99 ? -10.486 1.563 -1.504 1.00 98.19 99 LEU A O 1
ATOM 757 N N . MET A 1 100 ? -9.101 0.208 -2.625 1.00 98.38 100 MET A N 1
ATOM 758 C CA . MET A 1 100 ? -8.038 1.197 -2.796 1.00 98.38 100 MET A CA 1
ATOM 759 C C . MET A 1 100 ? -7.456 1.162 -4.208 1.00 98.38 100 MET A C 1
ATOM 761 O O . MET A 1 100 ? -7.050 0.109 -4.704 1.00 98.38 100 MET A O 1
ATOM 765 N N . VAL A 1 101 ? -7.346 2.342 -4.818 1.00 98.38 101 VAL A N 1
ATOM 766 C CA . VAL A 1 101 ? -6.522 2.602 -6.001 1.00 98.38 101 VAL A CA 1
ATOM 767 C C . VAL A 1 101 ? -5.164 3.101 -5.523 1.00 98.38 101 VAL A C 1
ATOM 769 O O . VAL A 1 101 ? -5.077 4.083 -4.784 1.00 98.38 101 VAL A O 1
ATOM 772 N N . ALA A 1 102 ? -4.086 2.441 -5.940 1.00 98.19 102 ALA A N 1
ATOM 773 C CA . ALA A 1 102 ? -2.747 2.800 -5.490 1.00 98.19 102 ALA A CA 1
ATOM 774 C C . ALA A 1 102 ? -1.692 2.684 -6.587 1.00 98.19 102 ALA A C 1
ATOM 776 O O . ALA A 1 102 ? -1.733 1.789 -7.435 1.00 98.19 102 ALA A O 1
ATOM 777 N N . LYS A 1 103 ? -0.681 3.555 -6.514 1.00 97.38 103 LYS A N 1
ATOM 778 C CA . LYS A 1 103 ? 0.567 3.405 -7.264 1.00 97.38 103 LYS A CA 1
ATOM 779 C C . LYS A 1 103 ? 1.456 2.364 -6.613 1.00 97.38 103 LYS A C 1
ATOM 781 O O . LYS A 1 103 ? 1.721 2.422 -5.413 1.00 97.38 103 LYS A O 1
ATOM 786 N N . THR A 1 104 ? 1.994 1.470 -7.427 1.00 97.44 104 THR A N 1
ATOM 787 C CA . THR A 1 104 ? 2.970 0.483 -6.973 1.00 97.44 104 THR A CA 1
ATOM 788 C C . THR A 1 104 ? 4.346 1.114 -6.824 1.00 97.44 104 THR A C 1
ATOM 790 O O . THR A 1 104 ? 4.790 1.886 -7.679 1.00 97.44 104 THR A O 1
ATOM 793 N N . ARG A 1 105 ? 5.056 0.752 -5.762 1.00 94.75 105 ARG A N 1
ATOM 794 C CA . ARG A 1 105 ? 6.466 1.065 -5.558 1.00 94.75 105 ARG A CA 1
ATOM 795 C C . ARG A 1 105 ? 7.232 -0.203 -5.235 1.00 94.75 105 ARG A C 1
ATOM 797 O O . ARG A 1 105 ? 6.720 -1.094 -4.566 1.00 94.75 105 ARG A O 1
ATOM 804 N N . LEU A 1 106 ? 8.481 -0.210 -5.671 1.00 94.56 106 LEU A N 1
ATOM 805 C CA . LEU A 1 106 ? 9.505 -1.136 -5.231 1.00 94.56 106 LEU A CA 1
ATOM 806 C C . LEU A 1 106 ? 10.660 -0.286 -4.713 1.00 94.56 106 LEU A C 1
ATOM 808 O O . LEU A 1 106 ? 11.061 0.676 -5.373 1.00 94.56 106 LEU A O 1
ATOM 812 N N . PHE A 1 107 ? 11.141 -0.598 -3.519 1.00 91.06 107 PHE A N 1
ATOM 813 C CA . PHE A 1 107 ? 12.308 0.047 -2.937 1.00 91.06 107 PHE A CA 1
ATOM 814 C C . PHE A 1 107 ? 13.253 -1.011 -2.386 1.00 91.06 107 PHE A C 1
ATOM 816 O O . PHE A 1 107 ? 12.835 -2.097 -1.987 1.00 91.06 107 PHE A O 1
ATOM 823 N N . GLN A 1 108 ? 14.536 -0.677 -2.397 1.00 92.00 108 GLN A N 1
ATOM 824 C CA . GLN A 1 108 ? 15.598 -1.530 -1.901 1.00 92.00 108 GLN A CA 1
ATOM 825 C C . GLN A 1 108 ? 16.254 -0.839 -0.710 1.00 92.00 108 GLN A C 1
ATOM 827 O O . GLN A 1 108 ? 16.531 0.360 -0.769 1.00 92.00 108 GLN A O 1
ATOM 832 N N . THR A 1 109 ? 16.453 -1.574 0.380 1.00 91.56 109 THR A N 1
ATOM 833 C CA . THR A 1 109 ? 17.200 -1.076 1.539 1.00 91.56 109 THR A CA 1
ATOM 834 C C . THR A 1 109 ? 18.699 -1.091 1.258 1.00 91.56 109 THR A C 1
ATOM 836 O O . THR A 1 109 ? 19.162 -1.747 0.326 1.00 91.56 109 THR A O 1
ATOM 839 N N . GLU A 1 110 ? 19.478 -0.400 2.090 1.00 91.00 110 GLU A N 1
ATOM 840 C CA . GLU A 1 110 ? 20.946 -0.402 1.996 1.00 91.00 110 GLU A CA 1
ATOM 841 C C . GLU A 1 110 ? 21.541 -1.813 2.150 1.00 91.00 110 GLU A C 1
ATOM 843 O O . GLU A 1 110 ? 22.529 -2.148 1.505 1.00 91.00 110 GLU A O 1
ATOM 848 N N . GLU A 1 111 ? 20.884 -2.672 2.934 1.00 93.56 111 GLU A N 1
ATOM 849 C CA . GLU A 1 111 ? 21.235 -4.089 3.115 1.00 93.56 111 GLU A CA 1
ATOM 850 C C . GLU A 1 111 ? 20.847 -4.972 1.912 1.00 93.56 111 GLU A C 1
ATOM 852 O O . GLU A 1 111 ? 21.075 -6.180 1.911 1.00 93.56 111 GLU A O 1
ATOM 857 N N . GLY A 1 112 ? 20.242 -4.385 0.878 1.00 91.69 112 GLY A N 1
ATOM 858 C CA . GLY A 1 112 ? 19.881 -5.061 -0.361 1.00 91.69 112 GLY A CA 1
ATOM 859 C C . GLY A 1 112 ? 18.517 -5.751 -0.345 1.00 91.69 112 GLY A C 1
ATOM 860 O O . GLY A 1 112 ? 18.132 -6.310 -1.373 1.00 91.69 112 GLY A O 1
ATOM 861 N N . ALA A 1 113 ? 17.765 -5.689 0.759 1.00 94.06 113 ALA A N 1
ATOM 862 C CA . ALA A 1 113 ? 16.421 -6.255 0.832 1.00 94.06 113 ALA A CA 1
ATOM 863 C C . ALA A 1 113 ? 15.445 -5.450 -0.036 1.00 94.06 113 ALA A C 1
ATOM 865 O O . ALA A 1 113 ? 15.430 -4.219 0.004 1.00 94.06 113 ALA A O 1
ATOM 866 N N . ILE A 1 114 ? 14.630 -6.151 -0.823 1.00 94.81 114 ILE A N 1
ATOM 867 C CA . ILE A 1 114 ? 13.664 -5.548 -1.743 1.00 94.81 114 ILE A CA 1
ATOM 868 C C . ILE A 1 114 ? 12.268 -5.672 -1.148 1.00 94.81 114 ILE A C 1
ATOM 870 O O . ILE A 1 114 ? 11.857 -6.757 -0.744 1.00 94.81 114 ILE A O 1
ATOM 874 N N . TYR A 1 115 ? 11.536 -4.563 -1.147 1.00 95.06 115 TYR A N 1
ATOM 875 C CA . TYR A 1 115 ? 10.165 -4.501 -0.670 1.00 95.06 115 TYR A CA 1
ATOM 876 C C . TYR A 1 115 ? 9.269 -3.833 -1.700 1.00 95.06 115 TYR A C 1
ATOM 878 O O . TYR A 1 115 ? 9.635 -2.837 -2.333 1.00 95.06 115 TYR A O 1
ATOM 886 N N . THR A 1 116 ? 8.050 -4.343 -1.808 1.00 96.38 116 THR A N 1
ATOM 887 C CA . THR A 1 116 ? 6.967 -3.678 -2.524 1.00 96.38 116 THR A CA 1
ATOM 888 C C . THR A 1 116 ? 6.064 -2.929 -1.558 1.00 96.38 116 THR A C 1
ATOM 890 O O . THR A 1 116 ? 5.763 -3.412 -0.468 1.00 96.38 116 THR A O 1
ATOM 893 N N . SER A 1 117 ? 5.584 -1.762 -1.969 1.00 96.75 117 SER A N 1
ATOM 894 C CA . SER A 1 117 ? 4.616 -0.984 -1.201 1.00 96.75 117 SER A CA 1
ATOM 895 C C . SER A 1 117 ? 3.661 -0.250 -2.129 1.00 96.75 117 SER A C 1
ATOM 897 O O . SER A 1 117 ? 3.989 0.070 -3.273 1.00 96.75 117 SER A O 1
ATOM 899 N N . LEU A 1 118 ? 2.465 0.017 -1.627 1.00 97.94 118 LEU A N 1
ATOM 900 C CA . LEU A 1 118 ? 1.445 0.801 -2.293 1.00 97.94 118 LEU A CA 1
ATOM 901 C C . LEU A 1 118 ? 1.453 2.239 -1.765 1.00 97.94 118 LEU A C 1
ATOM 903 O O . LEU A 1 118 ? 1.489 2.487 -0.560 1.00 97.94 118 LEU A O 1
ATOM 907 N N . ARG A 1 119 ? 1.394 3.204 -2.684 1.00 97.31 119 ARG A N 1
ATOM 908 C CA . ARG A 1 119 ? 1.067 4.598 -2.375 1.00 97.31 119 ARG A CA 1
ATOM 909 C C . ARG A 1 119 ? -0.393 4.828 -2.771 1.00 97.31 119 ARG A C 1
ATOM 911 O O . ARG A 1 119 ? -0.651 4.877 -3.978 1.00 97.31 119 ARG A O 1
ATOM 918 N N . PRO A 1 120 ? -1.319 4.963 -1.812 1.00 97.81 120 PRO A N 1
ATOM 919 C CA . PRO A 1 120 ? -2.724 5.199 -2.118 1.00 97.81 120 PRO A CA 1
ATOM 920 C C . PRO A 1 120 ? -2.910 6.495 -2.913 1.00 97.81 120 PRO A C 1
ATOM 922 O O . PRO A 1 120 ? -2.251 7.500 -2.634 1.00 97.81 120 PRO A O 1
ATOM 925 N N . GLU A 1 121 ? -3.786 6.457 -3.912 1.00 97.50 121 GLU A N 1
ATOM 926 C CA . GLU A 1 121 ? -4.277 7.637 -4.633 1.00 97.50 121 GLU A CA 1
ATOM 927 C C . GLU A 1 121 ? -5.723 7.939 -4.213 1.00 97.50 121 GLU A C 1
ATOM 929 O O . GLU A 1 121 ? -6.040 9.092 -3.926 1.00 97.50 121 GLU A O 1
ATOM 934 N N . GLU A 1 122 ? -6.555 6.899 -4.103 1.00 97.44 122 GLU A N 1
ATOM 935 C CA . GLU A 1 122 ? -7.952 6.964 -3.661 1.00 97.44 122 GLU A CA 1
ATOM 936 C C . GLU A 1 122 ? -8.322 5.685 -2.898 1.00 97.44 122 GLU A C 1
ATOM 938 O O . GLU A 1 122 ? -7.801 4.606 -3.195 1.00 97.44 122 GLU A O 1
ATOM 943 N N . ALA A 1 123 ? -9.231 5.788 -1.931 1.00 97.88 123 ALA A N 1
ATOM 944 C CA . ALA A 1 123 ? -9.783 4.642 -1.223 1.00 97.88 123 ALA A CA 1
ATOM 945 C C . ALA A 1 123 ? -11.188 4.946 -0.699 1.00 97.88 123 ALA A C 1
ATOM 947 O O . ALA A 1 123 ? -11.536 6.105 -0.467 1.00 97.88 123 ALA A O 1
ATOM 948 N N . CYS A 1 124 ? -11.982 3.902 -0.489 1.00 97.19 124 CYS A N 1
ATOM 949 C CA . CYS A 1 124 ? -13.269 3.995 0.185 1.00 97.19 124 CYS A CA 1
ATOM 950 C C . CYS A 1 124 ? -13.543 2.733 1.007 1.00 97.19 124 CYS A C 1
ATOM 952 O O . CYS A 1 124 ? -13.044 1.650 0.693 1.00 97.19 124 CYS A O 1
ATOM 954 N N . GLU A 1 125 ? -14.347 2.890 2.054 1.00 97.38 125 GLU A N 1
ATOM 955 C CA . GLU A 1 125 ? -14.967 1.770 2.764 1.00 97.38 125 GLU A CA 1
ATOM 956 C C . GLU A 1 125 ? -16.002 1.096 1.842 1.00 97.38 125 GLU A C 1
ATOM 958 O O . GLU A 1 125 ? -16.609 1.765 0.998 1.00 97.38 125 GLU A O 1
ATOM 963 N N . ILE A 1 126 ? -16.143 -0.224 1.945 1.00 96.56 126 ILE A N 1
ATOM 964 C CA . ILE A 1 126 ? -17.100 -1.032 1.172 1.00 96.56 126 ILE A CA 1
ATOM 965 C C . ILE A 1 126 ? -17.894 -1.946 2.114 1.00 96.56 126 ILE A C 1
ATOM 967 O O . ILE A 1 126 ? -17.381 -2.312 3.170 1.00 96.56 126 ILE A O 1
ATOM 971 N N . ASP A 1 127 ? -19.112 -2.318 1.708 1.00 84.81 127 ASP A N 1
ATOM 972 C CA . ASP A 1 127 ? -20.025 -3.205 2.454 1.00 84.81 127 ASP A CA 1
ATOM 973 C C . ASP A 1 127 ? -19.893 -4.684 2.044 1.00 84.81 127 ASP A C 1
ATOM 975 O O . ASP A 1 127 ? -19.740 -4.960 0.826 1.00 84.81 127 ASP A O 1
#

Foldseek 3Di:
DFQVQQFPFDDKDFDPDPPTQIFTQTPVGDTHFKDKDKAWWQAWDWDQDPVRWIKTWTWGDDPRGIAIEIDTPPADPVVVVVSVVCHVCSVVVNTWIKIFMWTKDWDADPVGDIGIHTYTRDMDTDD

Secondary structure (DSSP, 8-state):
--HHHHHT--EEEE-SSTTPPEEEE-TT--EESEEEEEEEEEEEEEEE-TTS-EEEEEEEEETTEEEEEEE-TTS-HHHHHHHHHHHHHHHTT---EEEEEEEEEEEE-TT--EEEEEEEEEEEE--